Protein AF-A0A969JSJ0-F1 (afdb_monomer)

Solvent-accessible surface area (backbone atoms only — not comparable to full-atom values): 6837 Å² total; per-residue (Å²): 116,68,66,62,54,55,54,49,52,50,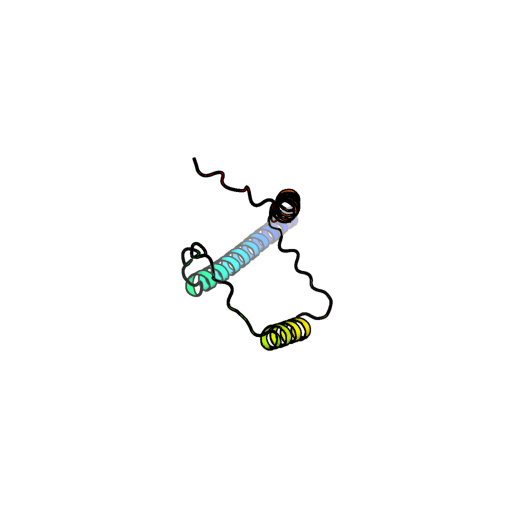54,53,52,50,52,50,53,53,52,52,52,52,52,50,51,53,52,50,53,51,48,51,48,61,73,71,45,74,72,85,65,78,74,70,77,77,67,85,72,72,81,73,86,68,56,70,67,58,54,51,51,52,51,50,52,49,40,73,75,60,48,100,78,67,86,76,82,88,67,92,65,99,47,66,67,57,52,57,49,48,56,50,48,53,66,66,49,70,78,63,75,77,80,80,79,86,126

pLDDT: mean 74.98, std 14.7, range [47.19, 97.88]

Radius of gyration: 29.12 Å; Cα contacts (8 Å, |Δi|>4): 4; chains: 1; bounding box: 94×36×62 Å

Foldseek 3Di:
DVVVVVVVVVVVVVVVVVVVVVVVVVVVVVVVCVVVPDDPDPPPPPDPPDPDPDPVVVVVVVVVVCCVVPPPDDPDPPDDDDCVVVVVVVVVVCVVCVPVDPPPPDD

Sequence (107 aa):
MGELVLQSFAFYGLAIVISLLVAVLIRGIVAVLALTGAKPTPSPVAAPTQPAVVPDNDIAAIAAAVYAVMGAHRVVHIERGRRGIVWTAEGRATHHISHNVSRRSRR

Structure (mmCIF, N/CA/C/O backbone):
data_AF-A0A969JSJ0-F1
#
_entry.id   AF-A0A969JSJ0-F1
#
loop_
_atom_site.group_PDB
_atom_site.id
_atom_site.type_symbol
_atom_site.label_atom_id
_atom_site.label_alt_id
_atom_site.label_comp_id
_atom_site.label_asym_id
_atom_site.label_entity_id
_atom_site.label_seq_id
_atom_site.pdbx_PDB_ins_code
_atom_site.Cartn_x
_atom_site.Cartn_y
_atom_site.Cartn_z
_atom_site.occupancy
_atom_site.B_iso_or_equiv
_atom_site.auth_seq_id
_atom_site.auth_comp_id
_atom_site.auth_asym_id
_atom_site.auth_atom_id
_atom_site.pdbx_PDB_model_num
ATOM 1 N N . MET A 1 1 ? -31.628 11.963 28.529 1.00 62.78 1 MET A N 1
ATOM 2 C CA . MET A 1 1 ? -30.197 11.793 28.876 1.00 62.78 1 MET A CA 1
ATOM 3 C C . MET A 1 1 ? -29.674 10.388 28.569 1.00 62.78 1 MET A C 1
ATOM 5 O O . MET A 1 1 ? -28.635 10.306 27.935 1.00 62.78 1 MET A O 1
ATOM 9 N N . GLY A 1 2 ? -30.366 9.299 28.942 1.00 74.88 2 GLY A N 1
ATOM 10 C CA . GLY A 1 2 ? -29.892 7.922 28.685 1.00 74.88 2 GLY A CA 1
ATOM 11 C C . GLY A 1 2 ? -29.806 7.503 27.206 1.00 74.88 2 GLY A C 1
ATOM 12 O O . GLY A 1 2 ? -28.831 6.869 26.820 1.00 74.88 2 GLY A O 1
ATOM 13 N N . GLU A 1 3 ? -30.758 7.930 26.369 1.00 80.50 3 GLU A N 1
ATOM 14 C CA . GLU A 1 3 ? -30.790 7.639 24.919 1.00 80.50 3 GLU A CA 1
ATOM 15 C C . GLU A 1 3 ? -29.512 8.106 24.193 1.00 80.50 3 GLU A C 1
ATOM 17 O O . GLU A 1 3 ? -28.895 7.364 23.436 1.00 80.50 3 GLU A O 1
ATOM 22 N N . LEU A 1 4 ? -29.060 9.330 24.498 1.00 80.00 4 LEU A N 1
ATOM 23 C CA . LEU A 1 4 ? -27.868 9.940 23.897 1.00 80.00 4 LEU A CA 1
ATOM 24 C C . LEU A 1 4 ? -26.582 9.207 24.303 1.00 80.00 4 LEU A C 1
ATOM 26 O O . LEU A 1 4 ? -25.645 9.092 23.511 1.00 80.00 4 LEU A O 1
ATOM 30 N N . VAL A 1 5 ? -26.540 8.698 25.536 1.00 83.25 5 VAL A N 1
ATOM 31 C CA . VAL A 1 5 ? -25.407 7.924 26.053 1.00 83.25 5 VAL A CA 1
ATOM 32 C C . VAL A 1 5 ? -25.343 6.564 25.354 1.00 83.25 5 VAL A C 1
ATOM 34 O O . VAL A 1 5 ? -24.278 6.179 24.874 1.00 83.25 5 VAL A O 1
ATOM 37 N N . LEU A 1 6 ? -26.479 5.874 25.207 1.00 83.88 6 LEU A N 1
ATOM 38 C CA . LEU A 1 6 ? -26.556 4.587 24.510 1.00 83.88 6 LEU A CA 1
ATOM 39 C C . LEU A 1 6 ? -26.199 4.714 23.020 1.00 83.88 6 LEU A C 1
ATOM 41 O O . LEU A 1 6 ? -25.41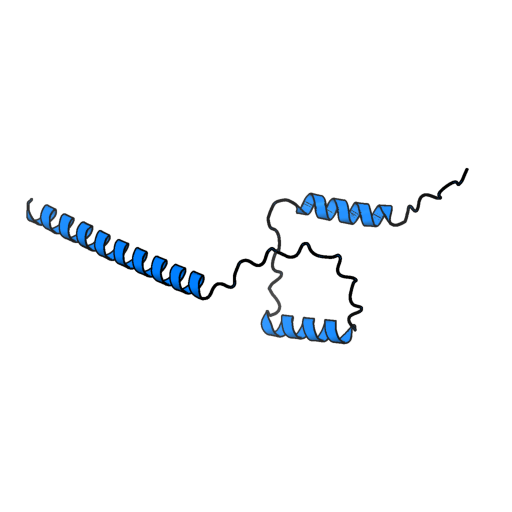9 3.918 22.496 1.00 83.88 6 LEU A O 1
ATOM 45 N N . GLN A 1 7 ? -26.696 5.759 22.356 1.00 86.94 7 GLN A N 1
ATOM 46 C CA . GLN A 1 7 ? -26.366 6.062 20.963 1.00 86.94 7 GLN A CA 1
ATOM 47 C C . GLN A 1 7 ? -24.871 6.371 20.780 1.00 86.94 7 GLN A C 1
ATOM 49 O O . GLN A 1 7 ? -24.257 5.908 19.818 1.00 86.94 7 GLN A O 1
ATOM 54 N N . SER A 1 8 ? -24.253 7.089 21.722 1.00 88.06 8 SER A N 1
ATOM 55 C CA . SER A 1 8 ? -22.808 7.353 21.694 1.00 88.06 8 SER A CA 1
ATOM 56 C C . SER A 1 8 ? -21.998 6.059 21.810 1.00 88.06 8 SER A C 1
ATOM 58 O O . SER A 1 8 ? -21.074 5.840 21.026 1.00 88.06 8 SER A O 1
ATOM 60 N N . PHE A 1 9 ? -22.374 5.158 22.726 1.00 92.25 9 PHE A N 1
ATOM 61 C CA . PHE A 1 9 ? -21.729 3.846 22.846 1.00 92.25 9 PHE A CA 1
ATOM 62 C C . PHE A 1 9 ? -21.846 3.015 21.562 1.00 92.25 9 PHE A C 1
ATOM 64 O O . PHE A 1 9 ? -20.874 2.364 21.177 1.00 92.25 9 PHE A O 1
ATOM 71 N N . ALA A 1 10 ? -22.982 3.080 20.862 1.00 91.00 10 ALA A N 1
ATOM 72 C CA . ALA A 1 10 ? -23.166 2.390 19.587 1.00 91.00 10 ALA A CA 1
ATOM 73 C C . ALA A 1 10 ? -22.201 2.899 18.499 1.00 91.00 10 ALA A C 1
ATOM 75 O O . ALA A 1 10 ? -21.581 2.092 17.805 1.00 91.00 10 ALA A O 1
ATOM 76 N N . PHE A 1 11 ? -22.007 4.217 18.381 1.00 94.88 11 PHE A N 1
ATOM 77 C CA . PHE A 1 11 ? -21.058 4.787 17.417 1.00 94.88 11 PHE A CA 1
ATOM 78 C C . 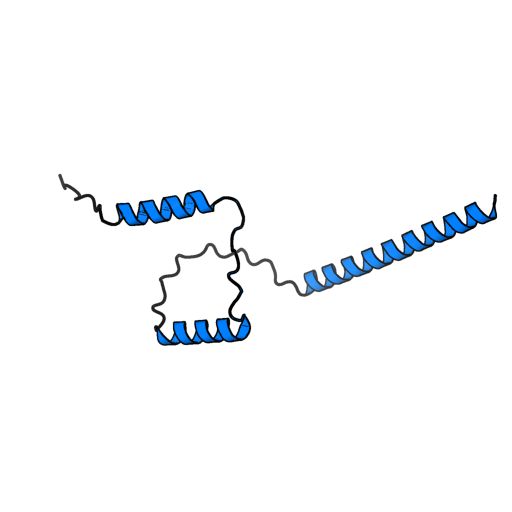PHE A 1 11 ? -19.607 4.438 17.734 1.00 94.88 11 PHE A C 1
ATOM 80 O O . PHE A 1 11 ? -18.862 4.061 16.829 1.00 94.88 11 PHE A O 1
ATOM 87 N N . TYR A 1 12 ? -19.200 4.520 19.003 1.00 94.88 12 TYR A N 1
ATOM 88 C CA . TYR A 1 12 ? -17.848 4.125 19.398 1.00 94.88 12 TYR A CA 1
ATOM 89 C C . TYR A 1 12 ? -17.612 2.626 19.184 1.00 94.88 12 TYR A C 1
ATOM 91 O O . TYR A 1 12 ? -16.566 2.246 18.661 1.00 94.88 12 TYR A O 1
ATOM 99 N N . GLY A 1 13 ? -18.593 1.779 19.506 1.00 94.56 13 GLY A N 1
ATOM 100 C CA . GLY A 1 13 ? -18.534 0.345 19.229 1.00 94.56 13 GLY A CA 1
ATOM 101 C C . GLY A 1 13 ? -18.392 0.049 17.736 1.00 94.56 13 GLY A C 1
ATOM 102 O O . GLY A 1 13 ? -17.505 -0.704 17.335 1.00 94.56 13 GLY A O 1
ATOM 103 N N . LEU A 1 14 ? -19.200 0.702 16.896 1.00 95.81 14 LEU A N 1
ATOM 104 C CA . LEU A 1 14 ? -19.113 0.570 15.443 1.00 95.81 14 LEU A CA 1
ATOM 105 C C . LEU A 1 14 ? -17.749 1.034 14.908 1.00 95.81 14 LEU A C 1
ATOM 107 O O . LEU A 1 14 ? -17.146 0.347 14.085 1.00 95.81 14 LEU A O 1
ATOM 111 N N . ALA A 1 15 ? -17.229 2.157 15.406 1.00 95.75 15 ALA A N 1
ATOM 112 C CA . ALA A 1 15 ? -15.914 2.663 15.024 1.00 95.75 15 ALA A CA 1
ATOM 113 C C . ALA A 1 15 ? -14.788 1.673 15.370 1.00 95.75 15 ALA A C 1
ATOM 115 O O . ALA A 1 15 ? -13.888 1.461 14.555 1.00 95.75 15 ALA A O 1
ATOM 116 N N . ILE A 1 16 ? -14.859 1.020 16.536 1.00 97.00 16 ILE A N 1
ATOM 117 C CA . ILE A 1 16 ? -13.903 -0.022 16.940 1.00 97.00 16 ILE A CA 1
ATOM 118 C C . ILE A 1 16 ? -13.952 -1.205 15.967 1.00 97.00 16 ILE A C 1
ATOM 120 O O . ILE A 1 16 ? -12.907 -1.656 15.501 1.00 97.00 16 ILE A O 1
ATOM 124 N N . VAL A 1 17 ? -15.148 -1.681 15.609 1.00 97.62 17 VAL A N 1
ATOM 125 C CA . VAL A 1 17 ? -15.314 -2.796 14.661 1.00 97.62 17 VAL A CA 1
ATOM 126 C C . VAL A 1 17 ? -14.735 -2.446 13.290 1.00 97.62 17 VAL A C 1
ATOM 128 O O . VAL A 1 17 ? -13.985 -3.238 12.720 1.00 97.62 17 VAL A O 1
ATOM 131 N N . ILE A 1 18 ? -15.024 -1.246 12.778 1.00 97.44 18 ILE A N 1
ATOM 132 C CA . ILE A 1 18 ? -14.479 -0.775 11.497 1.00 97.44 18 ILE A CA 1
ATOM 133 C C . ILE A 1 18 ? -12.949 -0.694 11.562 1.00 97.44 18 ILE A C 1
ATOM 135 O O . ILE A 1 18 ? -12.268 -1.162 10.650 1.00 97.44 18 ILE A O 1
ATOM 13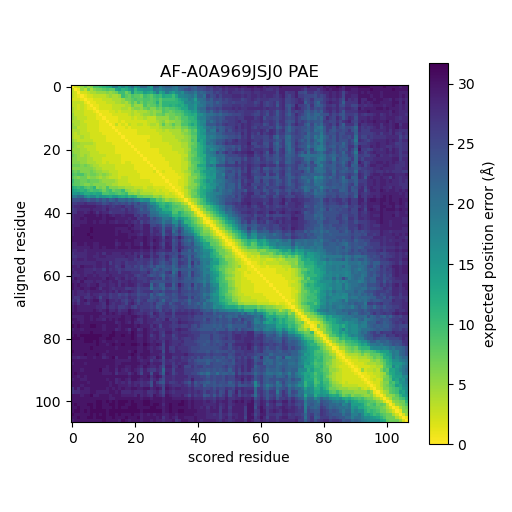9 N N . SER 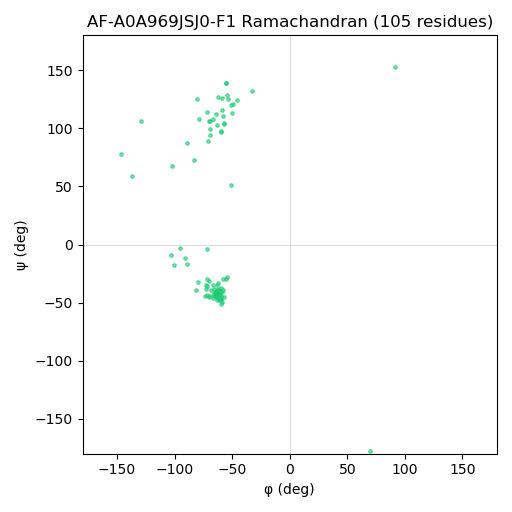A 1 19 ? -12.393 -0.150 12.648 1.00 97.19 19 SER A N 1
ATOM 140 C CA . SER A 1 19 ? -10.943 -0.055 12.845 1.00 97.19 19 SER A CA 1
ATOM 141 C C . SER A 1 19 ? -10.272 -1.432 12.848 1.00 97.19 19 SER A C 1
ATOM 143 O O . SER A 1 19 ? -9.266 -1.629 12.164 1.00 97.19 19 SER A O 1
ATOM 145 N N . LEU A 1 20 ? -10.863 -2.410 13.543 1.00 97.88 20 LEU A N 1
ATOM 146 C CA . LEU A 1 20 ? -10.379 -3.790 13.549 1.00 97.88 20 LEU A CA 1
ATOM 147 C C . LEU A 1 20 ? -10.433 -4.419 12.154 1.00 97.88 20 LEU A C 1
ATOM 149 O O . LEU A 1 20 ? -9.483 -5.088 11.750 1.00 97.88 20 LEU A O 1
ATOM 153 N N . LEU A 1 21 ? -11.499 -4.171 11.392 1.00 97.75 21 LEU A N 1
ATOM 154 C CA . LEU A 1 21 ? -11.647 -4.686 10.031 1.00 97.75 21 LEU A CA 1
ATOM 155 C C . LEU A 1 21 ? -10.550 -4.139 9.107 1.00 97.75 21 LEU A C 1
ATOM 157 O O . LEU A 1 21 ? -9.902 -4.905 8.392 1.00 97.75 21 LEU A O 1
ATOM 161 N N . VAL A 1 22 ? -10.274 -2.834 9.180 1.00 97.75 22 VAL A N 1
ATOM 162 C CA . VAL A 1 22 ? -9.179 -2.198 8.430 1.00 97.75 22 VAL A CA 1
ATOM 163 C C . VAL A 1 22 ? -7.818 -2.750 8.865 1.00 97.75 22 VAL A C 1
ATOM 165 O O . VAL A 1 22 ? -6.980 -3.051 8.016 1.00 97.75 22 VAL A O 1
ATOM 168 N N . ALA A 1 23 ? -7.594 -2.944 10.168 1.00 97.44 23 ALA A N 1
ATOM 169 C CA . ALA A 1 23 ? -6.351 -3.520 10.677 1.00 97.44 23 ALA A CA 1
ATOM 170 C C . ALA A 1 23 ? -6.115 -4.946 10.147 1.00 97.44 23 ALA A C 1
ATOM 172 O O . ALA A 1 23 ? -5.001 -5.278 9.734 1.00 97.44 23 ALA 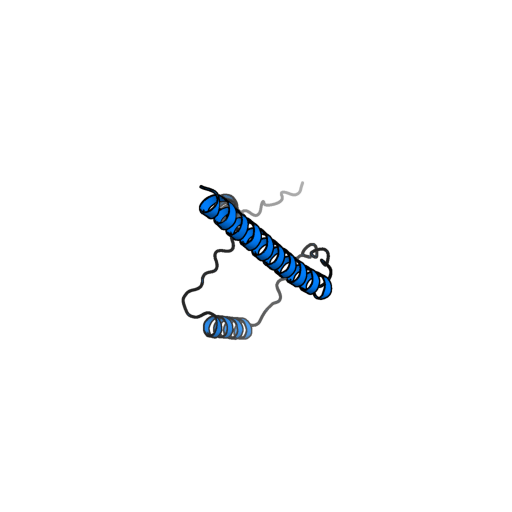A O 1
ATOM 173 N N . VAL A 1 24 ? -7.162 -5.776 10.104 1.00 97.69 24 VAL A N 1
ATOM 174 C CA . VAL A 1 24 ? -7.103 -7.131 9.533 1.00 97.69 24 VAL A CA 1
ATOM 175 C C . VAL A 1 24 ? -6.851 -7.082 8.028 1.00 97.69 24 VAL A C 1
ATOM 177 O O . VAL A 1 24 ? -6.014 -7.840 7.540 1.00 97.69 24 VAL A O 1
ATOM 180 N N . LEU A 1 25 ? -7.503 -6.171 7.301 1.00 97.69 25 LEU A N 1
ATOM 181 C CA . LEU A 1 25 ? -7.293 -5.990 5.865 1.00 97.69 25 LEU A CA 1
ATOM 182 C C . LEU A 1 25 ? -5.831 -5.644 5.550 1.00 97.69 25 LEU A C 1
ATOM 184 O O . LEU A 1 25 ? -5.206 -6.305 4.721 1.00 97.69 25 LEU A O 1
ATOM 188 N N . ILE A 1 26 ? -5.262 -4.659 6.253 1.00 96.25 26 ILE A N 1
ATOM 189 C CA . ILE A 1 26 ? -3.853 -4.271 6.091 1.00 96.25 26 ILE A CA 1
ATOM 190 C C . ILE A 1 26 ? -2.941 -5.453 6.428 1.00 96.25 26 ILE A C 1
ATOM 192 O O . ILE A 1 26 ? -2.031 -5.770 5.663 1.00 96.25 26 ILE A O 1
ATOM 196 N N . ARG A 1 27 ? -3.196 -6.144 7.546 1.00 94.00 27 ARG A N 1
ATOM 197 C CA . ARG A 1 27 ? -2.404 -7.308 7.962 1.00 94.00 27 ARG A CA 1
ATOM 198 C C . ARG A 1 27 ? -2.463 -8.442 6.938 1.00 94.00 27 ARG A C 1
ATOM 200 O O . ARG A 1 27 ? -1.438 -9.071 6.692 1.00 94.00 27 ARG A O 1
ATOM 207 N N . GLY A 1 28 ? -3.620 -8.673 6.322 1.00 95.12 28 GLY A N 1
ATOM 208 C CA . GLY A 1 28 ? -3.795 -9.645 5.245 1.00 95.12 28 GLY A CA 1
ATOM 209 C C . GLY A 1 28 ? -2.975 -9.284 4.010 1.00 95.12 28 GLY A C 1
ATOM 210 O O . GLY A 1 28 ? -2.225 -10.119 3.513 1.00 95.12 28 GLY A O 1
ATOM 211 N N . ILE A 1 29 ? -3.040 -8.024 3.566 1.00 92.62 29 ILE A N 1
ATOM 212 C CA . ILE A 1 29 ? -2.249 -7.538 2.424 1.00 92.62 29 ILE A CA 1
ATOM 213 C C . ILE A 1 29 ? -0.751 -7.696 2.699 1.00 92.62 29 ILE A C 1
ATOM 215 O O . ILE A 1 29 ? -0.030 -8.224 1.857 1.00 92.62 29 ILE A O 1
ATOM 219 N N . VAL A 1 30 ? -0.281 -7.291 3.884 1.00 91.62 30 VAL A N 1
ATOM 220 C CA . VAL A 1 30 ? 1.131 -7.425 4.279 1.00 91.62 30 VAL A CA 1
ATOM 221 C C . VAL A 1 30 ? 1.553 -8.891 4.344 1.00 91.62 30 VAL A C 1
ATOM 223 O O . VAL A 1 30 ? 2.655 -9.213 3.913 1.00 91.62 30 VAL A O 1
ATOM 226 N N . ALA A 1 31 ? 0.693 -9.789 4.832 1.00 90.62 31 ALA A N 1
ATOM 227 C CA . ALA A 1 31 ? 0.983 -11.219 4.866 1.00 90.62 31 ALA A CA 1
ATOM 228 C C . ALA A 1 31 ? 1.112 -11.810 3.455 1.00 90.62 31 ALA A C 1
ATOM 230 O O . ALA A 1 31 ? 2.064 -12.538 3.191 1.00 90.62 31 ALA A O 1
ATOM 231 N N . VAL A 1 32 ? 0.208 -11.455 2.536 1.00 87.88 32 VAL A N 1
ATOM 232 C CA . VAL A 1 32 ? 0.299 -11.878 1.130 1.00 87.88 32 VAL A CA 1
ATOM 233 C C . VAL A 1 32 ? 1.577 -11.333 0.498 1.00 87.88 32 VAL A C 1
ATOM 235 O O . VAL A 1 32 ? 2.333 -12.110 -0.072 1.00 87.88 32 VAL A O 1
ATOM 238 N N . LEU A 1 33 ? 1.881 -10.042 0.677 1.00 83.56 33 LEU A N 1
ATOM 239 C CA . LEU A 1 33 ? 3.119 -9.436 0.179 1.00 83.56 33 LEU A CA 1
ATOM 240 C C . LEU A 1 33 ? 4.377 -10.052 0.795 1.00 83.56 33 LEU A C 1
ATOM 242 O O . LEU A 1 33 ? 5.393 -10.122 0.118 1.00 83.56 33 LEU A O 1
ATOM 246 N N . ALA A 1 34 ? 4.337 -10.485 2.054 1.00 82.06 34 ALA A N 1
ATOM 247 C CA . ALA A 1 34 ? 5.452 -11.169 2.698 1.00 82.06 34 ALA A CA 1
ATOM 248 C C . ALA A 1 34 ? 5.633 -12.596 2.162 1.00 82.06 34 ALA A C 1
ATOM 250 O O . ALA A 1 34 ? 6.764 -13.055 2.034 1.00 82.06 34 ALA A O 1
ATOM 251 N N . LEU A 1 35 ? 4.538 -13.281 1.816 1.00 79.31 35 LEU A N 1
ATOM 252 C CA . LEU A 1 35 ? 4.582 -14.602 1.188 1.00 79.31 35 LEU A CA 1
ATOM 253 C C . LEU A 1 35 ? 5.036 -14.536 -0.277 1.00 79.31 35 LEU A C 1
ATOM 255 O O . LEU A 1 35 ? 5.763 -15.415 -0.728 1.00 79.31 35 LEU A O 1
ATOM 259 N N . THR A 1 36 ? 4.616 -13.514 -1.025 1.00 75.75 36 THR A N 1
ATOM 260 C CA . THR A 1 36 ? 4.979 -13.334 -2.442 1.00 75.75 36 THR A CA 1
ATOM 261 C C . THR A 1 36 ? 6.235 -12.488 -2.635 1.00 75.75 36 THR A C 1
ATOM 263 O O . THR A 1 36 ? 6.760 -12.390 -3.743 1.00 75.75 36 THR A O 1
ATOM 266 N N . GLY A 1 37 ? 6.697 -11.827 -1.577 1.00 59.75 37 GLY A N 1
ATOM 267 C CA . GLY A 1 37 ? 7.842 -10.937 -1.582 1.00 59.75 37 GLY A CA 1
ATOM 268 C C . GLY A 1 37 ? 9.113 -11.740 -1.764 1.00 59.75 37 GLY A C 1
ATOM 269 O O . GLY A 1 37 ? 9.577 -12.408 -0.841 1.00 59.75 37 GLY A O 1
ATOM 270 N N . ALA A 1 38 ? 9.682 -11.656 -2.966 1.00 60.88 38 ALA A N 1
ATOM 271 C CA . ALA A 1 38 ? 11.034 -12.107 -3.233 1.00 60.88 38 ALA A CA 1
ATOM 272 C C . ALA A 1 38 ? 11.956 -11.598 -2.116 1.00 60.88 38 ALA A C 1
ATOM 274 O O . ALA A 1 38 ? 11.985 -10.401 -1.817 1.00 60.88 38 ALA A O 1
ATOM 275 N N . LYS A 1 39 ? 12.663 -12.541 -1.481 1.00 59.25 39 LYS A N 1
ATOM 276 C CA . LYS A 1 39 ? 13.732 -12.321 -0.501 1.00 59.25 39 LYS A CA 1
ATOM 277 C C . LYS A 1 39 ? 14.483 -11.030 -0.851 1.00 59.25 39 LYS A C 1
ATOM 279 O O . LYS A 1 39 ? 14.847 -10.901 -2.019 1.00 59.25 39 LYS A O 1
ATOM 284 N N . PRO A 1 40 ? 14.740 -10.104 0.098 1.00 56.50 40 PRO A N 1
ATOM 285 C CA . PRO A 1 40 ? 15.592 -8.960 -0.175 1.00 56.50 40 PRO A CA 1
ATOM 286 C C . PRO A 1 40 ? 16.952 -9.514 -0.584 1.00 56.50 40 PRO A C 1
ATOM 288 O O . PRO A 1 40 ? 17.747 -9.954 0.249 1.00 56.50 40 PRO A O 1
ATOM 291 N N . THR A 1 41 ? 17.181 -9.597 -1.888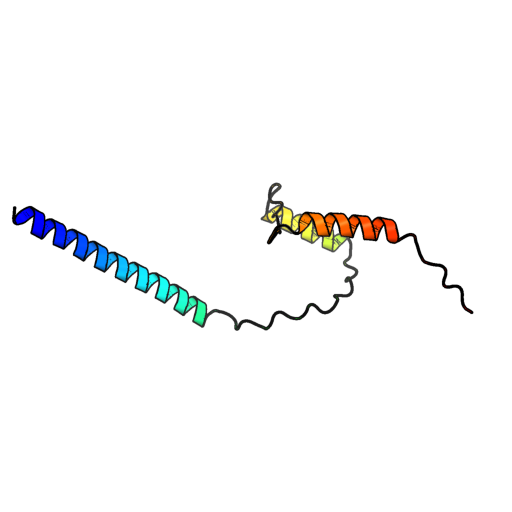 1.00 59.47 41 THR A N 1
ATOM 292 C CA . THR A 1 41 ? 18.481 -9.927 -2.429 1.00 59.47 41 THR A CA 1
ATOM 293 C C . THR A 1 41 ? 19.375 -8.794 -1.948 1.00 59.47 41 THR A C 1
ATOM 295 O O . THR A 1 41 ? 18.988 -7.632 -2.122 1.00 59.47 41 THR A O 1
ATOM 298 N N . PRO A 1 42 ? 20.514 -9.075 -1.289 1.00 59.53 42 PRO A N 1
ATOM 299 C CA . PRO A 1 42 ? 21.481 -8.025 -1.016 1.00 59.53 42 PRO A CA 1
ATOM 300 C C . PRO A 1 42 ? 21.705 -7.297 -2.336 1.00 59.53 42 PRO A C 1
ATOM 302 O O . PRO A 1 42 ? 22.012 -7.938 -3.344 1.00 59.53 42 PRO A O 1
ATOM 305 N N . SER A 1 43 ? 21.421 -5.990 -2.349 1.00 59.31 43 SER A N 1
ATOM 306 C CA . SER A 1 43 ? 21.597 -5.174 -3.544 1.00 59.31 43 SER A CA 1
ATOM 307 C C . SER A 1 43 ? 23.018 -5.445 -4.023 1.00 59.31 43 SER A C 1
ATOM 309 O O . SER A 1 43 ? 23.938 -5.243 -3.223 1.00 59.31 43 SER A O 1
ATOM 311 N N . PRO A 1 44 ? 23.220 -5.961 -5.250 1.00 56.88 44 PRO A N 1
ATOM 312 C CA . PRO A 1 44 ? 24.562 -6.181 -5.741 1.00 56.88 44 PRO A CA 1
ATOM 313 C C . PRO A 1 44 ? 25.284 -4.849 -5.595 1.00 56.88 44 PRO A C 1
ATOM 315 O O . PRO A 1 44 ? 24.776 -3.818 -6.047 1.00 56.88 44 PRO A O 1
ATOM 318 N N . VAL A 1 45 ? 26.430 -4.851 -4.910 1.00 60.44 45 VAL A N 1
ATOM 319 C CA . VAL A 1 45 ? 27.412 -3.789 -5.111 1.00 60.44 45 VAL A CA 1
ATOM 320 C C . VAL A 1 45 ? 27.568 -3.731 -6.619 1.00 60.44 45 VAL A C 1
ATOM 322 O O . VAL A 1 45 ? 27.938 -4.739 -7.220 1.00 60.44 45 VAL A O 1
ATOM 325 N N . ALA A 1 46 ? 27.142 -2.623 -7.225 1.00 60.59 46 ALA A N 1
ATOM 326 C CA . ALA A 1 46 ? 27.194 -2.466 -8.663 1.00 60.59 46 ALA A CA 1
ATOM 327 C C . ALA A 1 46 ? 28.655 -2.667 -9.065 1.00 60.59 46 ALA A C 1
ATOM 329 O O . ALA A 1 46 ? 29.504 -1.814 -8.803 1.00 60.59 46 ALA A O 1
ATOM 330 N N . ALA A 1 47 ? 28.959 -3.837 -9.629 1.00 63.59 47 ALA A N 1
ATOM 331 C CA . ALA A 1 47 ? 30.198 -4.017 -10.351 1.00 63.59 47 ALA A CA 1
ATOM 332 C C . ALA A 1 47 ? 30.214 -2.924 -11.424 1.00 63.59 47 ALA A C 1
ATOM 334 O O . ALA A 1 47 ? 29.151 -2.652 -11.994 1.00 63.59 47 ALA A O 1
ATOM 335 N N . PRO A 1 48 ? 31.353 -2.263 -11.682 1.00 57.50 48 PRO A N 1
ATOM 336 C CA . PRO A 1 48 ? 31.428 -1.294 -12.758 1.00 57.50 48 PRO A CA 1
ATOM 337 C C . PRO A 1 48 ? 31.025 -2.003 -14.049 1.00 57.50 48 PRO A C 1
ATOM 339 O O . PRO A 1 48 ? 31.761 -2.836 -14.579 1.00 57.50 48 PRO A O 1
ATOM 342 N N . THR A 1 49 ? 29.805 -1.726 -14.505 1.00 60.59 49 THR A N 1
ATOM 343 C CA . THR A 1 49 ? 29.285 -2.230 -15.763 1.00 60.59 49 THR A CA 1
ATOM 344 C C . THR A 1 49 ? 30.175 -1.616 -16.824 1.00 60.59 49 THR A C 1
ATOM 346 O O . THR A 1 49 ? 30.184 -0.395 -16.995 1.00 60.59 49 THR A O 1
ATOM 349 N N . GLN A 1 50 ? 30.973 -2.439 -17.505 1.00 62.47 50 GLN A N 1
ATOM 350 C CA . GLN A 1 50 ? 31.586 -1.987 -18.746 1.00 62.47 50 GLN A CA 1
ATOM 351 C C . GLN A 1 50 ? 30.437 -1.499 -19.632 1.00 62.47 50 GLN A C 1
ATOM 353 O O . GLN A 1 50 ? 29.436 -2.219 -19.737 1.00 62.47 50 GLN A O 1
ATOM 358 N N . PRO A 1 51 ? 30.508 -0.280 -20.193 1.00 62.16 51 PRO A N 1
ATOM 359 C CA . PRO A 1 51 ? 29.457 0.199 -21.068 1.00 62.16 51 PRO A CA 1
ATOM 360 C C . PRO A 1 51 ? 29.339 -0.794 -22.219 1.00 62.16 51 PRO A C 1
ATOM 362 O O . PRO A 1 51 ? 30.257 -0.943 -23.026 1.00 62.16 51 PRO A O 1
ATOM 365 N N . ALA A 1 52 ? 28.228 -1.529 -22.242 1.00 68.12 52 ALA A N 1
ATOM 366 C CA . ALA A 1 52 ? 27.884 -2.342 -23.386 1.00 68.12 52 ALA A CA 1
ATOM 367 C C . ALA A 1 52 ? 27.782 -1.384 -24.573 1.00 68.12 52 ALA A C 1
ATOM 369 O O . ALA A 1 52 ? 27.085 -0.370 -24.496 1.00 68.12 52 ALA A O 1
ATOM 370 N N . VAL A 1 53 ? 28.513 -1.679 -25.645 1.00 69.88 53 VAL A N 1
ATOM 371 C CA . VAL A 1 53 ? 28.357 -0.968 -26.911 1.00 69.88 53 VAL A CA 1
ATOM 372 C C . VAL A 1 53 ? 27.011 -1.412 -27.470 1.00 69.88 53 VAL A C 1
ATOM 374 O O . VAL A 1 53 ? 26.908 -2.444 -28.127 1.00 69.88 53 VAL A O 1
ATOM 377 N N . VAL A 1 54 ? 25.960 -0.691 -27.092 1.00 74.94 54 VAL A N 1
ATOM 378 C CA . VAL A 1 54 ? 24.609 -0.918 -27.596 1.00 74.94 54 VAL A CA 1
ATOM 379 C C . VAL A 1 54 ? 24.527 -0.250 -28.967 1.00 74.94 54 VAL A C 1
ATOM 381 O O . VAL A 1 54 ? 24.844 0.936 -29.063 1.00 74.94 54 VAL A O 1
ATOM 384 N N . PRO A 1 55 ? 24.135 -0.976 -30.027 1.00 83.50 55 PRO A N 1
ATOM 385 C CA . PRO A 1 55 ? 23.903 -0.378 -31.334 1.00 83.50 55 PRO A CA 1
ATOM 386 C C . PRO A 1 55 ? 22.886 0.767 -31.250 1.00 83.50 55 PRO A C 1
ATOM 388 O O . PRO A 1 55 ? 21.850 0.632 -30.599 1.00 83.50 55 PRO A O 1
ATOM 391 N N . ASP A 1 56 ? 23.134 1.868 -31.961 1.00 80.25 56 ASP A N 1
ATOM 392 C CA . ASP A 1 56 ? 22.261 3.055 -31.949 1.00 80.25 56 ASP A CA 1
ATOM 393 C C . ASP A 1 56 ? 20.802 2.732 -32.318 1.00 80.25 56 ASP A C 1
ATOM 395 O O . ASP A 1 56 ? 19.863 3.359 -31.823 1.00 80.25 56 ASP A O 1
ATOM 399 N N . ASN A 1 57 ? 20.600 1.705 -33.148 1.00 85.44 57 ASN A N 1
ATOM 400 C CA . ASN A 1 57 ? 19.277 1.213 -33.520 1.00 85.44 57 ASN A CA 1
ATOM 401 C C . ASN A 1 57 ? 18.484 0.668 -32.319 1.00 85.44 57 ASN A C 1
ATOM 403 O O . ASN A 1 57 ? 17.286 0.926 -32.199 1.00 85.44 57 ASN A O 1
ATOM 407 N N . ASP A 1 58 ? 19.143 -0.042 -31.406 1.00 86.00 58 ASP A N 1
ATOM 408 C CA . ASP A 1 58 ? 18.486 -0.621 -30.232 1.00 86.00 58 ASP A CA 1
ATOM 409 C C . ASP A 1 58 ? 18.108 0.484 -29.242 1.00 86.00 58 ASP A C 1
ATOM 411 O O . ASP A 1 58 ? 17.030 0.459 -28.649 1.00 86.00 58 ASP A O 1
ATOM 415 N N . ILE A 1 59 ? 18.950 1.517 -29.132 1.00 83.75 59 ILE A N 1
ATOM 416 C CA . ILE A 1 59 ? 18.663 2.716 -28.336 1.00 83.75 59 ILE A CA 1
ATOM 417 C C . ILE A 1 59 ? 17.420 3.429 -28.885 1.00 83.75 59 ILE A C 1
ATOM 419 O O . ILE A 1 59 ? 16.526 3.785 -28.114 1.00 83.75 59 ILE A O 1
ATOM 423 N N . ALA A 1 60 ? 17.326 3.596 -30.207 1.00 84.81 60 ALA A N 1
ATOM 424 C CA . ALA A 1 60 ? 16.169 4.211 -30.853 1.00 84.81 60 ALA A CA 1
ATOM 425 C C . ALA A 1 60 ? 14.883 3.389 -30.651 1.00 84.81 60 ALA A C 1
ATOM 427 O O . ALA A 1 60 ? 13.838 3.954 -30.321 1.00 84.81 60 ALA A O 1
ATOM 428 N N . ALA A 1 61 ? 14.959 2.061 -30.781 1.00 88.00 61 ALA A N 1
ATOM 429 C CA . ALA A 1 61 ? 13.823 1.166 -30.564 1.00 88.00 61 ALA A CA 1
ATOM 430 C C . ALA A 1 61 ? 13.322 1.210 -29.110 1.00 88.00 61 ALA A C 1
ATOM 432 O O . ALA A 1 61 ? 12.118 1.327 -28.869 1.00 88.00 61 ALA A O 1
ATOM 433 N N . ILE A 1 62 ? 14.238 1.186 -28.136 1.00 84.56 62 ILE A N 1
ATOM 434 C CA . ILE A 1 62 ? 13.903 1.304 -26.712 1.00 84.56 62 ILE A CA 1
ATOM 435 C C . ILE A 1 62 ? 13.288 2.678 -26.421 1.00 84.56 62 ILE A C 1
ATOM 437 O O . ILE A 1 62 ? 12.260 2.755 -25.750 1.00 84.56 62 ILE A O 1
ATOM 441 N N . ALA A 1 63 ? 13.862 3.763 -26.948 1.00 82.38 63 ALA A N 1
ATOM 442 C CA . ALA A 1 63 ? 13.336 5.114 -26.756 1.00 82.38 63 ALA A CA 1
ATOM 443 C C . ALA A 1 63 ? 11.922 5.274 -27.339 1.00 82.38 63 ALA A C 1
ATOM 445 O O . ALA A 1 63 ? 11.047 5.842 -26.682 1.00 82.38 63 ALA A O 1
ATOM 446 N N . ALA A 1 64 ? 11.672 4.722 -28.530 1.00 83.06 64 ALA A N 1
ATOM 447 C CA . ALA A 1 64 ? 10.353 4.720 -29.154 1.00 83.06 64 ALA A CA 1
ATOM 448 C C . ALA A 1 64 ? 9.335 3.905 -28.344 1.00 83.06 64 ALA A C 1
ATOM 450 O O . ALA A 1 64 ? 8.214 4.366 -28.132 1.00 83.06 64 ALA A O 1
ATOM 451 N N . ALA A 1 65 ? 9.726 2.732 -27.835 1.00 86.69 65 ALA A N 1
ATOM 452 C CA . ALA A 1 65 ? 8.871 1.911 -26.980 1.00 86.69 65 ALA A CA 1
ATOM 453 C C . ALA A 1 65 ? 8.523 2.627 -25.666 1.00 86.69 65 ALA A C 1
ATOM 455 O O . ALA A 1 65 ? 7.360 2.664 -25.264 1.00 86.69 65 ALA A O 1
ATOM 456 N N . VAL A 1 66 ? 9.508 3.257 -25.020 1.00 84.12 66 VAL A N 1
ATOM 457 C CA . VAL A 1 66 ? 9.289 4.053 -23.805 1.00 84.12 66 VAL A CA 1
ATOM 458 C C . VAL A 1 66 ? 8.365 5.235 -24.092 1.00 84.12 66 VAL A C 1
ATOM 460 O O . VAL A 1 66 ? 7.437 5.468 -23.322 1.00 84.12 66 VAL A O 1
ATOM 463 N N . TYR A 1 67 ? 8.561 5.950 -25.202 1.00 80.44 67 TYR A N 1
ATOM 464 C CA . TYR A 1 67 ? 7.686 7.052 -25.605 1.00 80.44 67 TYR A CA 1
ATOM 465 C C . TYR A 1 67 ? 6.253 6.582 -25.886 1.00 80.44 67 TYR A C 1
ATOM 467 O O . TYR A 1 67 ? 5.303 7.216 -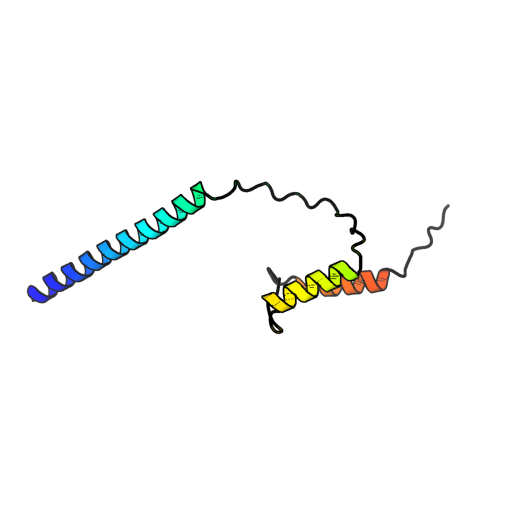25.434 1.00 80.44 67 TYR A O 1
ATOM 475 N N . ALA A 1 68 ? 6.084 5.450 -26.571 1.00 83.75 68 ALA A N 1
ATOM 476 C CA . ALA A 1 68 ? 4.773 4.876 -26.857 1.00 83.75 68 ALA A CA 1
ATOM 477 C C . ALA A 1 68 ? 4.017 4.471 -25.580 1.00 83.75 68 ALA A C 1
ATOM 479 O O . ALA A 1 68 ? 2.799 4.617 -25.516 1.00 83.75 68 ALA A O 1
ATOM 480 N N . VAL A 1 69 ? 4.731 3.994 -24.553 1.00 82.69 69 VAL A N 1
ATOM 481 C CA . VAL A 1 69 ? 4.138 3.589 -23.267 1.00 82.69 69 VAL A CA 1
ATOM 482 C C . VAL A 1 69 ? 3.890 4.783 -22.339 1.00 82.69 69 VAL A C 1
ATOM 484 O O . VAL A 1 69 ? 2.881 4.818 -21.638 1.00 82.69 69 VAL A O 1
ATOM 487 N N . MET A 1 70 ? 4.802 5.757 -22.304 1.00 76.56 70 MET A N 1
ATOM 488 C CA . MET A 1 70 ? 4.799 6.839 -21.308 1.00 76.56 70 MET A CA 1
ATOM 489 C C . MET A 1 70 ? 4.213 8.162 -21.828 1.00 76.56 70 MET A C 1
ATOM 491 O O . MET A 1 70 ? 3.862 9.028 -21.024 1.00 76.56 70 MET A O 1
ATOM 495 N N . GLY A 1 71 ? 4.105 8.335 -23.147 1.00 71.06 71 GLY A N 1
ATOM 496 C CA . GLY A 1 71 ? 3.701 9.583 -23.792 1.00 71.06 71 GLY A CA 1
ATOM 497 C C . GLY A 1 71 ? 4.747 10.703 -23.682 1.00 71.06 71 GLY A C 1
ATOM 498 O O . GLY A 1 71 ? 5.830 10.542 -23.122 1.00 71.06 71 GLY A O 1
ATOM 499 N N . ALA A 1 72 ? 4.417 11.887 -24.206 1.00 69.38 72 ALA A N 1
ATOM 500 C CA . ALA A 1 72 ? 5.344 13.020 -24.320 1.00 69.38 72 ALA A CA 1
ATOM 501 C C . ALA A 1 72 ? 5.711 13.722 -22.992 1.00 69.38 72 ALA A C 1
ATOM 503 O O . ALA A 1 72 ? 6.541 14.630 -22.990 1.00 69.38 72 ALA A O 1
ATOM 504 N N . HIS A 1 73 ? 5.119 13.330 -21.856 1.00 57.50 73 HIS A N 1
ATOM 505 C CA . HIS A 1 73 ? 5.173 14.121 -20.621 1.00 57.50 73 HIS A CA 1
ATOM 506 C C . HIS A 1 73 ? 5.429 13.300 -19.356 1.00 57.50 73 HIS A C 1
ATOM 508 O O . HIS A 1 73 ? 4.661 13.366 -18.394 1.00 57.50 73 HIS A O 1
ATOM 514 N N . ARG A 1 74 ? 6.554 12.580 -19.287 1.00 57.06 74 ARG A N 1
ATOM 515 C CA . ARG A 1 74 ? 7.039 12.127 -17.977 1.00 57.06 74 ARG A CA 1
ATOM 516 C C . ARG A 1 74 ? 8.557 12.070 -17.870 1.00 57.06 74 ARG A C 1
ATOM 518 O O . ARG A 1 74 ? 9.163 11.004 -17.864 1.00 57.06 74 ARG A O 1
ATOM 525 N N . VAL A 1 75 ? 9.169 13.240 -17.689 1.00 57.94 75 VAL A N 1
ATOM 526 C CA . VAL A 1 75 ? 10.490 13.320 -17.054 1.00 57.94 75 VAL A CA 1
ATOM 527 C C . VAL A 1 75 ? 10.290 12.954 -15.586 1.00 57.94 75 VAL A C 1
ATOM 529 O O . VAL A 1 75 ? 9.794 13.751 -14.791 1.00 57.94 75 VAL A O 1
ATOM 532 N N . VAL A 1 76 ? 10.597 11.710 -15.223 1.00 57.09 76 VAL A N 1
ATOM 533 C CA . VAL A 1 76 ? 10.588 11.295 -13.820 1.00 57.09 76 VAL A CA 1
ATOM 534 C C . VAL A 1 76 ? 11.797 11.942 -13.151 1.00 57.09 76 VAL A C 1
ATOM 536 O O . VAL A 1 76 ? 12.939 11.646 -13.489 1.00 57.09 76 VAL A O 1
ATOM 539 N N . HIS A 1 77 ? 11.540 12.849 -12.213 1.00 47.97 77 HIS A N 1
ATOM 540 C CA . HIS A 1 77 ? 12.561 13.447 -11.361 1.00 47.97 77 HIS A CA 1
ATOM 541 C C . HIS A 1 77 ? 13.090 12.378 -10.393 1.00 47.97 77 HIS A C 1
ATOM 543 O O . HIS A 1 77 ? 12.490 12.104 -9.353 1.00 47.97 77 HIS A O 1
ATOM 549 N N . ILE A 1 78 ? 14.189 11.718 -10.762 1.00 59.75 78 ILE A N 1
ATOM 550 C CA . ILE A 1 78 ? 14.875 10.744 -9.908 1.00 59.75 78 ILE A CA 1
ATOM 551 C C . ILE A 1 78 ? 15.800 11.515 -8.961 1.00 59.75 78 ILE A C 1
ATOM 553 O O . ILE A 1 78 ? 17.014 11.502 -9.130 1.00 59.75 78 ILE A O 1
ATOM 557 N N . GLU A 1 79 ? 15.255 12.205 -7.957 1.00 51.84 79 GLU A N 1
ATOM 558 C CA . GLU A 1 79 ? 16.100 12.773 -6.901 1.00 51.84 79 GLU A CA 1
ATOM 559 C C . GLU A 1 79 ? 15.599 12.398 -5.502 1.00 51.84 79 GLU A C 1
ATOM 561 O O . GLU A 1 79 ? 14.602 12.901 -4.989 1.00 51.84 79 GLU A O 1
ATOM 566 N N . ARG A 1 80 ? 16.333 11.481 -4.855 1.00 55.00 80 ARG A N 1
ATOM 567 C CA . ARG A 1 80 ? 16.277 11.254 -3.405 1.00 55.00 80 ARG A CA 1
ATOM 568 C C . ARG A 1 80 ? 17.306 12.168 -2.731 1.00 55.00 80 ARG A C 1
ATOM 570 O O . ARG A 1 80 ? 18.444 11.755 -2.474 1.00 55.00 80 ARG A O 1
ATOM 577 N N . GLY A 1 81 ? 16.877 13.393 -2.429 1.00 52.38 81 GLY A N 1
ATOM 578 C CA . GLY A 1 81 ? 17.573 14.343 -1.554 1.00 52.38 81 GLY A CA 1
ATOM 579 C C . GLY A 1 81 ? 18.545 15.292 -2.261 1.00 52.38 81 GLY A C 1
ATOM 580 O O . GLY A 1 81 ? 19.101 14.945 -3.291 1.00 52.38 81 GLY A O 1
ATOM 581 N N . ARG A 1 82 ? 18.739 16.469 -1.641 1.00 54.03 82 ARG A N 1
ATOM 582 C CA . ARG A 1 82 ? 19.456 17.710 -2.032 1.00 54.03 82 ARG A CA 1
ATOM 583 C C . ARG A 1 82 ? 20.917 17.534 -2.521 1.00 54.03 82 ARG A C 1
ATOM 585 O O . ARG A 1 82 ? 21.819 18.192 -2.008 1.00 54.03 82 ARG A O 1
ATOM 592 N N . ARG A 1 83 ? 21.163 16.638 -3.482 1.00 56.28 83 ARG A N 1
ATOM 593 C CA . ARG A 1 83 ? 22.478 16.253 -4.033 1.00 56.28 83 ARG A CA 1
ATOM 594 C C . ARG A 1 83 ? 22.770 16.871 -5.406 1.00 56.28 83 ARG A C 1
ATOM 596 O O . ARG A 1 83 ? 23.919 16.823 -5.841 1.00 56.28 83 ARG A O 1
ATOM 603 N N . GLY A 1 84 ? 21.796 17.514 -6.050 1.00 56.84 84 GLY A N 1
ATOM 604 C CA . GLY A 1 84 ? 21.939 18.121 -7.375 1.00 56.84 84 GLY A CA 1
ATOM 605 C C . GLY A 1 84 ? 23.039 19.182 -7.487 1.00 56.84 84 GLY A C 1
ATOM 606 O O . GLY A 1 84 ? 23.667 19.300 -8.537 1.00 56.84 84 GLY A O 1
ATOM 607 N N . ILE A 1 85 ? 23.362 19.903 -6.405 1.00 60.81 85 ILE A N 1
ATOM 608 C CA . ILE A 1 85 ? 24.471 20.877 -6.410 1.00 60.81 85 ILE A CA 1
ATOM 609 C C . ILE A 1 85 ? 25.824 20.166 -6.532 1.00 60.81 85 ILE A C 1
ATOM 611 O O . ILE A 1 85 ? 26.692 20.633 -7.262 1.00 60.81 85 ILE A O 1
ATOM 615 N N . VAL A 1 86 ? 25.993 19.019 -5.868 1.00 60.44 86 VAL A N 1
ATOM 616 C CA . VAL A 1 86 ? 27.254 18.265 -5.891 1.00 60.44 86 VAL A CA 1
ATOM 617 C C . VAL A 1 86 ? 27.425 17.566 -7.235 1.00 60.44 86 VAL A C 1
ATOM 619 O O . VAL A 1 86 ? 28.475 17.705 -7.841 1.00 60.44 86 VAL A O 1
ATOM 622 N N . TRP A 1 87 ? 26.382 16.922 -7.770 1.00 59.22 87 TRP A N 1
ATOM 623 C CA . TRP A 1 87 ? 26.457 16.264 -9.082 1.00 59.22 87 TRP A CA 1
ATOM 624 C C . TRP A 1 87 ? 26.707 17.249 -10.231 1.00 59.22 87 TRP A C 1
ATOM 626 O O . TRP A 1 87 ? 27.537 16.997 -11.098 1.00 59.22 87 TRP A O 1
ATOM 636 N N . THR A 1 88 ? 26.025 18.399 -10.245 1.00 70.44 88 THR A N 1
ATOM 637 C CA . THR A 1 88 ? 26.251 19.419 -11.285 1.00 70.44 88 THR A CA 1
ATOM 638 C C . THR A 1 88 ? 27.592 20.135 -11.126 1.00 70.44 88 THR A C 1
ATOM 640 O O . THR A 1 88 ? 28.157 20.585 -12.124 1.00 70.44 88 THR A O 1
ATOM 643 N N . ALA A 1 89 ? 28.111 20.277 -9.902 1.00 68.88 89 ALA A N 1
ATOM 644 C CA . ALA A 1 89 ? 29.451 20.806 -9.663 1.00 68.88 89 ALA A CA 1
ATOM 645 C C . ALA A 1 89 ? 30.531 19.799 -10.074 1.00 68.88 89 ALA A C 1
ATOM 647 O O . ALA A 1 89 ? 31.481 20.181 -10.749 1.00 68.88 89 ALA A O 1
ATOM 648 N N . GLU A 1 90 ? 30.352 18.525 -9.736 1.00 70.75 90 GLU A N 1
ATOM 649 C CA . GLU A 1 90 ? 31.280 17.446 -10.062 1.00 70.75 90 GLU A CA 1
ATOM 650 C C . GLU A 1 90 ? 31.283 17.151 -11.561 1.00 70.75 90 GLU A C 1
ATOM 652 O O . GLU A 1 90 ? 32.347 17.135 -12.163 1.00 70.75 90 GLU A O 1
ATOM 657 N N . GLY A 1 91 ? 30.119 17.081 -12.214 1.00 74.56 91 GLY A N 1
ATOM 658 C CA . GLY A 1 91 ? 30.029 16.943 -13.670 1.00 74.56 91 GLY A CA 1
ATOM 659 C C . GLY A 1 91 ? 30.720 18.087 -14.418 1.00 74.56 91 GLY A C 1
ATOM 660 O O . GLY A 1 91 ? 31.442 17.847 -15.385 1.00 74.56 91 GLY A O 1
ATOM 661 N N . ARG A 1 92 ? 30.580 19.334 -13.938 1.00 74.12 92 ARG A N 1
ATOM 662 C CA . ARG A 1 92 ? 31.335 20.475 -14.482 1.00 74.12 92 ARG A CA 1
ATOM 663 C C . ARG A 1 92 ? 32.828 20.347 -14.200 1.00 74.12 92 ARG A C 1
ATOM 665 O O . ARG A 1 92 ? 3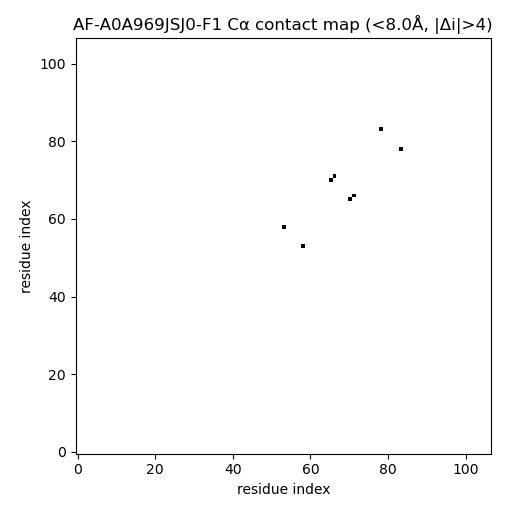3.621 20.543 -15.113 1.00 74.12 92 ARG A O 1
ATOM 672 N N . ALA A 1 93 ? 33.222 19.996 -12.979 1.00 75.94 93 ALA A N 1
ATOM 673 C CA . ALA A 1 93 ? 34.624 19.815 -12.618 1.00 75.94 93 ALA A CA 1
ATOM 674 C C . ALA A 1 93 ? 35.280 18.728 -13.479 1.00 75.94 93 ALA A C 1
ATOM 676 O O . ALA A 1 93 ? 36.279 18.995 -14.134 1.00 75.94 93 ALA A O 1
ATOM 677 N N . THR A 1 94 ? 34.689 17.540 -13.583 1.00 72.62 94 THR A N 1
ATOM 678 C CA . THR A 1 94 ? 35.187 16.448 -14.427 1.00 72.62 94 THR A CA 1
ATOM 679 C C . THR A 1 94 ? 35.286 16.865 -15.894 1.00 72.62 94 THR A C 1
ATOM 681 O O . THR A 1 94 ? 36.275 16.543 -16.546 1.00 72.62 94 THR A O 1
ATOM 684 N N . HIS A 1 95 ? 34.323 17.640 -16.402 1.00 76.31 95 HIS A N 1
ATOM 685 C CA . HIS A 1 95 ? 34.359 18.154 -17.772 1.00 76.31 95 HIS A CA 1
ATOM 686 C C . HIS A 1 95 ? 35.447 19.220 -17.995 1.00 76.31 95 HIS A C 1
ATOM 688 O O . HIS A 1 95 ? 36.013 19.299 -19.080 1.00 76.31 95 HIS A O 1
ATOM 694 N N . HIS A 1 96 ? 35.786 20.015 -16.976 1.00 72.38 96 HIS A N 1
ATOM 695 C CA . HIS A 1 96 ? 36.883 20.986 -17.044 1.00 72.38 96 HIS A CA 1
ATOM 696 C C . HIS A 1 96 ? 38.267 20.349 -16.840 1.00 72.38 96 HIS A C 1
ATOM 698 O O . HIS A 1 96 ? 39.249 20.818 -17.412 1.00 72.38 96 HIS A O 1
ATOM 704 N N . ILE A 1 97 ? 38.365 19.288 -16.034 1.00 72.94 97 ILE A N 1
ATOM 705 C CA . ILE A 1 97 ? 39.639 18.642 -15.682 1.00 72.94 97 ILE A CA 1
ATOM 706 C C . ILE A 1 97 ? 40.008 17.536 -16.691 1.00 72.94 97 ILE A C 1
ATOM 708 O O . ILE A 1 97 ? 41.177 17.168 -16.787 1.00 72.94 97 ILE A O 1
ATOM 712 N N . SER A 1 98 ? 39.058 17.052 -17.503 1.00 66.94 98 SER A N 1
ATOM 713 C CA . SER A 1 98 ? 39.278 16.021 -18.536 1.00 66.94 98 SER A CA 1
ATOM 714 C C . SER A 1 98 ? 40.394 16.364 -19.533 1.00 66.94 98 SER A C 1
ATOM 716 O O . SER A 1 98 ? 41.050 15.463 -20.054 1.00 66.94 98 SER A O 1
ATOM 718 N N . HIS A 1 99 ? 40.654 17.653 -19.766 1.00 66.12 99 HIS A N 1
ATOM 719 C CA . HIS A 1 99 ? 41.709 18.127 -20.664 1.00 66.12 99 HIS A CA 1
ATOM 720 C C . HIS A 1 99 ? 43.037 18.463 -19.963 1.00 66.12 99 HIS A C 1
ATOM 722 O O . HIS A 1 99 ? 44.012 18.776 -20.645 1.00 66.12 99 HIS A O 1
ATOM 728 N N . ASN A 1 100 ? 43.125 18.368 -18.631 1.00 63.94 100 ASN A N 1
ATOM 729 C CA . ASN A 1 100 ? 44.363 18.607 -17.886 1.00 63.94 100 ASN A CA 1
ATOM 730 C C . ASN A 1 100 ? 45.012 17.283 -17.455 1.00 63.94 100 ASN A C 1
ATOM 732 O O . ASN A 1 100 ? 45.082 16.939 -16.275 1.00 63.94 100 ASN A O 1
ATOM 736 N N . VAL A 1 101 ? 45.493 16.520 -18.441 1.00 62.81 101 VAL A N 1
ATOM 737 C CA . VAL A 1 101 ? 46.432 15.419 -18.197 1.00 62.81 101 VAL A CA 1
ATOM 738 C C . VAL A 1 101 ? 47.743 16.029 -17.707 1.00 62.81 101 VAL A C 1
ATOM 740 O O . VAL A 1 101 ? 48.492 16.642 -18.471 1.00 62.81 101 VAL A O 1
ATOM 743 N N . SER A 1 102 ? 48.036 15.855 -16.419 1.00 64.62 102 SER A N 1
ATOM 744 C CA . SER A 1 102 ? 49.336 16.195 -15.856 1.00 64.62 102 SER A CA 1
ATOM 745 C C . SER A 1 102 ? 50.418 15.395 -16.588 1.00 64.62 102 SER A C 1
ATOM 747 O O . SER A 1 102 ? 50.457 14.162 -16.553 1.00 64.62 102 SER A O 1
ATOM 749 N N . ARG A 1 103 ? 51.317 16.093 -17.297 1.00 62.25 103 ARG A N 1
ATOM 750 C CA . ARG A 1 103 ? 52.517 15.467 -17.861 1.00 62.25 103 ARG A CA 1
ATOM 751 C C . ARG A 1 103 ? 53.360 14.955 -16.696 1.00 62.25 103 ARG A C 1
ATOM 753 O O . ARG A 1 103 ? 54.021 15.731 -16.011 1.00 62.25 103 ARG A O 1
ATOM 760 N N . ARG A 1 104 ? 53.321 13.642 -16.466 1.00 65.00 104 ARG A N 1
ATOM 761 C CA . ARG A 1 104 ? 54.168 12.935 -15.501 1.00 65.00 104 ARG A CA 1
ATOM 762 C C . ARG A 1 104 ? 55.639 13.154 -15.879 1.00 65.00 104 ARG A C 1
ATOM 764 O O . ARG A 1 104 ? 56.165 12.458 -16.745 1.00 65.00 104 ARG A O 1
ATOM 771 N N . SER A 1 105 ? 56.298 14.126 -15.246 1.00 60.53 105 SER A N 1
ATOM 772 C CA . SER A 1 105 ? 57.752 14.282 -15.312 1.00 60.53 105 SER A CA 1
ATOM 773 C C . SER A 1 105 ? 58.391 13.123 -14.553 1.00 60.53 105 SER A C 1
ATOM 775 O O . SER A 1 105 ? 58.320 13.047 -13.331 1.00 60.53 105 SER A O 1
ATOM 777 N N . ARG A 1 106 ? 58.953 12.183 -15.309 1.00 58.84 106 ARG A N 1
ATOM 778 C CA . ARG A 1 106 ? 59.704 11.027 -14.824 1.00 58.84 106 ARG A CA 1
ATOM 779 C C . ARG A 1 106 ? 61.112 11.495 -14.454 1.00 58.84 106 ARG A C 1
ATOM 781 O O . ARG A 1 106 ? 61.881 11.781 -15.368 1.00 58.84 106 ARG A O 1
ATOM 788 N N . ARG A 1 107 ? 61.433 11.570 -13.162 1.00 47.19 107 ARG A N 1
ATOM 789 C CA . ARG A 1 107 ? 62.800 11.540 -12.619 1.00 47.19 107 ARG A CA 1
ATOM 790 C C . ARG A 1 107 ? 62.763 11.132 -11.157 1.00 47.19 107 ARG A C 1
ATOM 792 O O . ARG A 1 107 ? 61.883 11.660 -10.447 1.00 47.19 107 ARG A O 1
#

Mean predicted aligned error: 20.02 Å

Secondary structure (DSSP, 8-state):
-HHHHHHHHHHHHHHHHHHHHHHHHHHHHHHHHHHHS---PPPP-----------HHHHHHHHHHHHHHH-S-------SSS-HHHHHHHHHHHHHHTT--------